Protein AF-A0A3P7NCK7-F1 (afdb_monomer_lite)

Sequence (76 aa):
MPIDHFYLDMNGIIHTSSHCEDMAFKAFDEAKVFANIEDYITYLVALMKPRKTLYLAVDGVAPRAKMTQQRARRFQ

Structure (mmCIF, N/CA/C/O backbone):
data_AF-A0A3P7NCK7-F1
#
_entry.id   AF-A0A3P7NCK7-F1
#
loop_
_atom_site.group_PDB
_atom_site.id
_atom_site.type_symbol
_atom_site.label_atom_id
_atom_site.label_alt_id
_atom_site.label_comp_id
_atom_site.label_asym_id
_atom_site.label_entity_id
_atom_site.label_seq_id
_atom_site.pdbx_PDB_ins_code
_atom_site.Cartn_x
_atom_site.Cartn_y
_atom_site.Cartn_z
_atom_site.occupancy
_atom_site.B_iso_or_equiv
_atom_site.auth_seq_id
_atom_site.auth_comp_id
_atom_site.auth_asym_id
_atom_site.auth_atom_id
_atom_site.pdbx_PDB_model_num
ATOM 1 N N . MET A 1 1 ? -8.582 12.881 16.072 1.00 79.06 1 MET A N 1
ATOM 2 C CA . MET A 1 1 ? -9.812 12.174 15.651 1.00 79.06 1 MET A CA 1
ATOM 3 C C . MET A 1 1 ? -9.435 10.731 15.352 1.00 79.06 1 MET A C 1
ATOM 5 O O . MET A 1 1 ? -8.404 10.550 14.718 1.00 79.06 1 MET A O 1
ATOM 9 N N . PRO A 1 2 ? -10.169 9.721 15.843 1.00 88.69 2 PRO A N 1
ATOM 10 C CA . PRO A 1 2 ? -9.856 8.328 15.532 1.00 88.69 2 PRO A CA 1
ATOM 11 C C . PRO A 1 2 ? -10.084 8.028 14.043 1.00 88.69 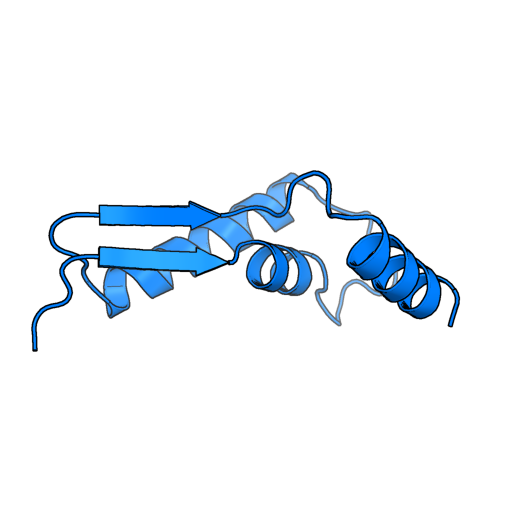2 PRO A C 1
ATOM 13 O O . PRO A 1 2 ? -11.018 8.559 13.443 1.00 88.69 2 PRO A O 1
ATOM 16 N N . ILE A 1 3 ? -9.234 7.178 13.462 1.00 96.62 3 ILE A N 1
ATOM 17 C CA . ILE A 1 3 ? -9.304 6.770 12.054 1.00 96.62 3 ILE A CA 1
ATOM 18 C C . ILE A 1 3 ? -10.046 5.438 11.962 1.00 96.62 3 ILE A C 1
ATOM 20 O O . ILE A 1 3 ? -9.697 4.474 12.637 1.00 96.62 3 ILE A O 1
ATOM 24 N N . ASP A 1 4 ? -11.082 5.372 11.128 1.00 97.31 4 ASP A N 1
ATOM 25 C CA . ASP A 1 4 ? -11.849 4.138 10.915 1.00 97.31 4 ASP A CA 1
ATOM 26 C C . ASP A 1 4 ? -11.327 3.320 9.739 1.00 97.31 4 ASP A C 1
ATOM 28 O O . ASP A 1 4 ? -11.186 2.103 9.851 1.00 97.31 4 ASP A O 1
ATOM 32 N N . HIS A 1 5 ? -11.024 3.991 8.631 1.00 97.81 5 HIS A N 1
ATOM 33 C CA . HIS A 1 5 ? -10.642 3.358 7.379 1.00 97.81 5 HIS A CA 1
ATOM 34 C C . HIS A 1 5 ? -9.320 3.941 6.894 1.00 97.81 5 HIS A C 1
ATOM 36 O O . HIS A 1 5 ? -9.178 5.160 6.795 1.00 97.81 5 HIS A O 1
ATOM 42 N N . PHE A 1 6 ? -8.366 3.068 6.597 1.00 97.94 6 PHE A N 1
ATOM 43 C CA . PHE A 1 6 ? -7.043 3.431 6.122 1.00 97.94 6 PHE A CA 1
ATOM 44 C C . PHE A 1 6 ? -6.762 2.716 4.801 1.00 97.94 6 PHE A C 1
ATOM 46 O O . PHE A 1 6 ? -6.786 1.488 4.742 1.00 97.94 6 PHE A O 1
ATOM 53 N N . TYR A 1 7 ? -6.546 3.497 3.743 1.00 97.88 7 TYR A N 1
ATOM 54 C CA . TYR A 1 7 ? -6.349 3.019 2.376 1.00 97.88 7 TYR A CA 1
ATOM 55 C C . TYR A 1 7 ? -4.924 3.348 1.939 1.00 97.88 7 TYR A C 1
ATOM 57 O O . TYR A 1 7 ? -4.507 4.502 2.042 1.00 97.88 7 TYR A O 1
ATOM 65 N N . LEU A 1 8 ? -4.194 2.350 1.452 1.00 97.38 8 LEU A N 1
ATOM 66 C CA . LEU A 1 8 ? -2.811 2.487 1.008 1.00 97.38 8 LEU A CA 1
ATOM 67 C C . LEU A 1 8 ? -2.689 2.144 -0.478 1.00 97.38 8 LEU A C 1
ATOM 69 O O . LEU A 1 8 ? -3.108 1.068 -0.902 1.00 97.38 8 LEU A O 1
ATOM 73 N N . ASP A 1 9 ? -2.091 3.054 -1.251 1.00 96.56 9 ASP A N 1
ATOM 74 C CA . ASP A 1 9 ? -1.600 2.771 -2.604 1.00 96.56 9 ASP A CA 1
ATOM 75 C C . ASP A 1 9 ? -0.233 2.093 -2.492 1.00 96.56 9 ASP A C 1
ATOM 77 O O . ASP A 1 9 ? 0.777 2.704 -2.130 1.00 96.56 9 ASP A O 1
ATOM 81 N N . MET A 1 10 ? -0.214 0.800 -2.788 1.00 97.31 10 MET A N 1
ATOM 82 C CA . MET A 1 10 ? 0.960 -0.042 -2.638 1.00 97.31 10 MET A CA 1
ATOM 83 C C . MET A 1 10 ? 2.026 0.237 -3.691 1.00 97.31 10 MET A C 1
ATOM 85 O O . MET A 1 10 ? 3.186 -0.079 -3.446 1.00 97.31 10 MET A O 1
ATOM 89 N N . ASN A 1 11 ? 1.696 0.836 -4.838 1.00 93.44 11 ASN A N 1
ATOM 90 C CA . ASN A 1 11 ? 2.674 0.998 -5.917 1.00 93.44 11 ASN A CA 1
ATOM 91 C C . ASN A 1 11 ? 3.820 1.930 -5.505 1.00 93.44 11 ASN A C 1
ATOM 93 O O . ASN A 1 11 ? 4.974 1.670 -5.843 1.00 93.44 11 ASN A O 1
ATOM 97 N N . GLY A 1 12 ? 3.521 2.981 -4.733 1.00 90.25 12 GLY A N 1
ATOM 98 C CA . GLY A 1 12 ? 4.540 3.877 -4.179 1.00 90.25 12 GLY A CA 1
ATOM 99 C C . GLY A 1 12 ? 5.410 3.202 -3.114 1.00 90.25 12 GLY A C 1
ATOM 100 O O . GLY A 1 12 ? 6.628 3.391 -3.097 1.00 90.25 12 GLY A O 1
ATOM 101 N N . ILE A 1 13 ? 4.796 2.371 -2.265 1.00 93.81 13 ILE A N 1
ATOM 102 C CA . ILE A 1 13 ? 5.499 1.602 -1.230 1.00 93.81 13 ILE A CA 1
ATOM 103 C C . ILE A 1 13 ? 6.443 0.592 -1.886 1.00 93.81 13 ILE A C 1
ATOM 105 O O . ILE A 1 13 ? 7.635 0.604 -1.605 1.00 93.81 13 ILE A O 1
ATOM 109 N N . ILE A 1 14 ? 5.938 -0.212 -2.824 1.00 93.31 14 ILE A N 1
ATOM 110 C CA . ILE A 1 14 ? 6.721 -1.216 -3.555 1.00 93.31 14 ILE A CA 1
ATOM 111 C C . ILE A 1 14 ? 7.889 -0.554 -4.290 1.00 93.31 14 ILE A C 1
ATOM 113 O O . ILE A 1 14 ? 9.015 -1.029 -4.180 1.00 93.31 14 ILE A O 1
ATOM 117 N N . HIS A 1 15 ? 7.643 0.561 -4.988 1.00 88.94 15 HIS A N 1
ATOM 118 C CA . HIS A 1 15 ? 8.698 1.288 -5.695 1.00 88.94 15 HIS A CA 1
ATOM 119 C C . HIS A 1 15 ? 9.811 1.750 -4.748 1.00 88.94 15 HIS A C 1
ATOM 121 O O . HIS A 1 15 ? 10.986 1.635 -5.077 1.00 88.94 15 HIS A O 1
ATOM 127 N N . THR A 1 16 ? 9.462 2.268 -3.571 1.00 88.06 16 THR A N 1
ATOM 128 C CA . THR A 1 16 ? 10.453 2.735 -2.590 1.00 88.06 16 THR A CA 1
ATOM 129 C C . THR A 1 16 ? 11.209 1.559 -1.973 1.00 88.06 16 THR A C 1
ATOM 131 O O . THR A 1 16 ? 12.433 1.585 -1.892 1.00 88.06 16 THR A O 1
ATOM 134 N N . SER A 1 17 ? 10.503 0.485 -1.614 1.00 87.56 17 SER A N 1
ATOM 135 C CA . SER A 1 17 ? 11.098 -0.710 -1.010 1.00 87.56 17 SER A CA 1
ATOM 136 C C . SER A 1 17 ? 11.997 -1.499 -1.967 1.00 87.56 17 SER A C 1
ATOM 138 O O . SER A 1 17 ? 12.870 -2.232 -1.500 1.00 87.56 17 SER A O 1
ATOM 140 N N . SER A 1 18 ? 11.807 -1.357 -3.286 1.00 82.94 18 SER A N 1
ATOM 141 C CA . SER A 1 18 ? 12.637 -2.000 -4.312 1.00 82.94 18 SER A CA 1
ATOM 142 C C . SER A 1 18 ? 13.868 -1.185 -4.728 1.00 82.94 18 SER A C 1
ATOM 144 O O . SER A 1 18 ? 14.787 -1.751 -5.316 1.00 82.94 18 SER A O 1
ATOM 146 N N . HIS A 1 19 ? 13.905 0.124 -4.451 1.00 72.25 19 HIS A N 1
ATOM 147 C CA . HIS A 1 19 ? 15.011 1.016 -4.815 1.00 72.25 19 HIS A CA 1
ATOM 148 C C . HIS A 1 19 ? 15.802 1.425 -3.564 1.00 72.25 19 HIS A C 1
ATOM 150 O O . HIS A 1 19 ? 15.607 2.503 -3.011 1.00 72.25 19 HIS A O 1
ATOM 156 N N . CYS A 1 20 ? 16.728 0.574 -3.116 1.00 58.97 20 CYS A N 1
ATOM 157 C CA . CYS A 1 20 ? 17.780 1.007 -2.192 1.00 58.97 20 CYS A CA 1
ATOM 158 C C . CYS A 1 20 ? 18.900 1.682 -3.000 1.00 58.97 20 CYS A C 1
ATOM 160 O O . CYS A 1 20 ? 19.513 1.024 -3.839 1.00 58.97 20 CYS A O 1
ATOM 162 N N . GLU A 1 21 ? 19.203 2.954 -2.722 1.00 54.69 21 GLU A N 1
ATOM 163 C CA . GLU A 1 21 ? 20.286 3.719 -3.376 1.00 54.69 21 GLU A CA 1
ATOM 164 C C . GLU A 1 21 ? 21.665 3.025 -3.284 1.00 54.69 21 GLU A C 1
ATOM 166 O O . GLU A 1 21 ? 22.487 3.160 -4.187 1.00 54.69 21 GLU A O 1
ATOM 171 N N . ASP A 1 22 ? 21.884 2.173 -2.275 1.00 52.00 22 ASP A N 1
ATOM 172 C CA . ASP A 1 22 ? 23.109 1.371 -2.100 1.00 52.00 22 ASP A CA 1
ATOM 173 C C . ASP A 1 22 ? 23.167 0.075 -2.939 1.00 52.00 22 ASP A C 1
ATOM 175 O O . ASP A 1 22 ? 24.147 -0.676 -2.882 1.00 52.00 22 ASP A O 1
ATOM 179 N N . MET A 1 23 ? 22.124 -0.241 -3.712 1.00 51.88 23 MET A N 1
ATOM 180 C CA . MET A 1 23 ? 22.012 -1.491 -4.480 1.00 51.88 23 MET A CA 1
ATOM 181 C C . MET A 1 23 ? 22.397 -1.326 -5.952 1.00 51.88 23 MET A C 1
ATOM 183 O O . MET A 1 23 ? 21.947 -2.106 -6.786 1.00 51.88 23 MET A O 1
ATOM 187 N N . ALA A 1 24 ? 23.257 -0.359 -6.288 1.00 49.19 24 ALA A N 1
ATOM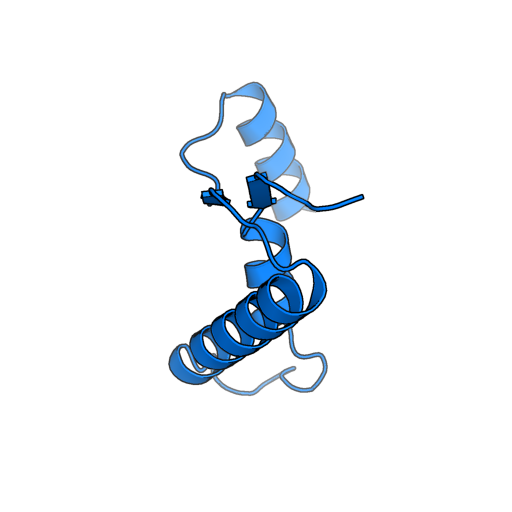 188 C CA . ALA A 1 24 ? 23.642 -0.077 -7.674 1.00 49.19 24 ALA A CA 1
ATOM 189 C C . ALA A 1 24 ? 24.125 -1.313 -8.471 1.00 49.19 24 ALA A C 1
ATOM 191 O O . ALA A 1 24 ? 24.054 -1.295 -9.693 1.00 49.19 24 ALA A O 1
ATOM 192 N N . PHE A 1 25 ? 24.562 -2.401 -7.816 1.00 52.81 25 PHE A N 1
ATOM 193 C CA . PHE A 1 25 ? 24.988 -3.637 -8.491 1.00 52.81 25 PHE A CA 1
ATOM 194 C C . PHE A 1 25 ? 24.708 -4.945 -7.723 1.00 52.81 25 PHE A C 1
ATOM 196 O O . PHE A 1 25 ? 25.257 -5.990 -8.076 1.00 52.81 25 PHE A O 1
ATOM 203 N N . LYS A 1 26 ? 23.888 -4.936 -6.663 1.00 54.16 26 LYS A N 1
ATOM 204 C CA . LYS A 1 26 ? 23.589 -6.164 -5.900 1.00 54.16 26 LYS A CA 1
ATOM 205 C C . LYS A 1 26 ? 22.309 -6.807 -6.426 1.00 54.16 26 LYS A C 1
ATOM 207 O O . LYS A 1 26 ? 21.322 -6.117 -6.649 1.00 54.16 26 LYS A O 1
ATOM 212 N N . ALA A 1 27 ? 22.368 -8.121 -6.649 1.00 62.34 27 ALA A N 1
ATOM 213 C CA . ALA A 1 27 ? 21.254 -8.938 -7.117 1.00 62.34 27 ALA A CA 1
ATOM 214 C C . ALA A 1 27 ? 19.958 -8.570 -6.381 1.00 62.34 27 ALA A C 1
ATOM 216 O O . ALA A 1 27 ? 19.954 -8.447 -5.156 1.00 62.34 27 ALA A O 1
ATOM 217 N N . PHE A 1 28 ? 18.884 -8.371 -7.145 1.00 72.75 28 PHE A N 1
ATOM 218 C CA . PHE A 1 28 ? 17.550 -8.158 -6.601 1.00 72.75 28 PHE A CA 1
ATOM 219 C C . PHE A 1 28 ? 17.211 -9.310 -5.647 1.00 72.75 28 PHE A C 1
ATOM 221 O O . PHE A 1 28 ? 17.142 -10.464 -6.066 1.00 72.75 28 PHE A O 1
ATOM 228 N N . ASP A 1 29 ? 17.044 -8.986 -4.367 1.00 85.75 29 ASP A N 1
ATOM 229 C CA . ASP A 1 29 ? 16.638 -9.931 -3.332 1.00 85.75 29 ASP A CA 1
ATOM 230 C C . ASP A 1 29 ? 15.166 -9.687 -3.012 1.00 85.75 29 ASP A C 1
ATOM 232 O O . ASP A 1 29 ? 14.804 -8.760 -2.283 1.00 85.75 29 ASP A O 1
ATOM 236 N N . GLU A 1 30 ? 14.319 -10.522 -3.603 1.00 88.12 30 GLU A N 1
ATOM 237 C CA . GLU A 1 30 ? 12.872 -10.455 -3.452 1.00 88.12 30 GLU A CA 1
ATOM 238 C C . GLU A 1 30 ? 12.447 -10.569 -1.981 1.00 88.12 30 GLU A C 1
ATOM 240 O O . GLU A 1 30 ? 11.607 -9.793 -1.523 1.00 88.12 30 GLU A O 1
ATOM 245 N N . ALA A 1 31 ? 13.076 -11.461 -1.208 1.00 90.62 31 ALA A N 1
ATOM 246 C CA . ALA A 1 31 ? 12.737 -11.667 0.198 1.00 90.62 31 ALA A CA 1
ATOM 247 C C . ALA A 1 31 ? 13.023 -10.411 1.032 1.00 90.62 31 ALA A C 1
ATOM 249 O O . ALA A 1 31 ? 12.205 -10.016 1.866 1.00 90.62 31 ALA A O 1
ATOM 250 N N . LYS A 1 32 ? 14.146 -9.734 0.760 1.00 89.00 32 LYS A N 1
ATOM 251 C CA . LYS A 1 32 ? 14.475 -8.458 1.408 1.00 89.00 32 LYS A CA 1
ATOM 252 C C . LYS A 1 32 ? 13.481 -7.351 1.047 1.00 89.00 32 LYS A C 1
ATOM 254 O O . LYS A 1 32 ? 13.100 -6.569 1.915 1.00 89.00 32 LYS A O 1
ATOM 259 N N . VAL A 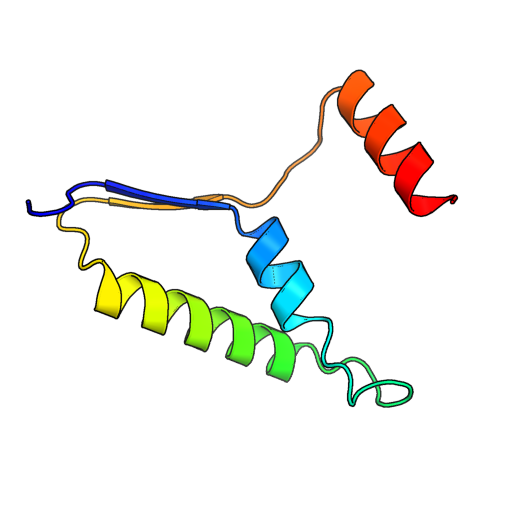1 33 ? 13.046 -7.276 -0.212 1.00 90.75 33 VAL A N 1
ATOM 260 C CA . VAL A 1 33 ? 12.047 -6.281 -0.640 1.00 90.75 33 VAL A CA 1
ATOM 261 C C . VAL A 1 33 ? 10.705 -6.523 0.053 1.00 90.75 33 VAL A C 1
ATOM 263 O O . VAL A 1 33 ? 10.101 -5.567 0.538 1.00 90.7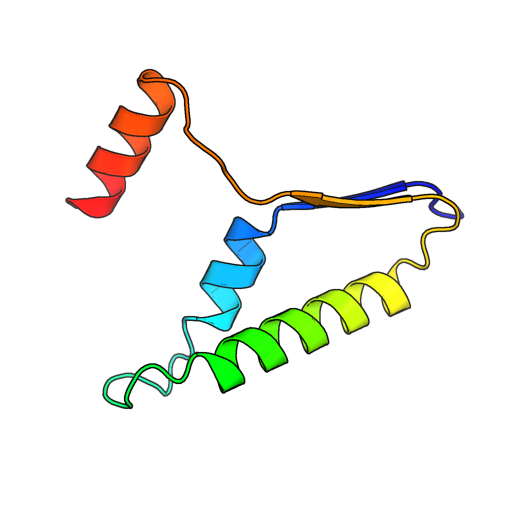5 33 VAL A O 1
ATOM 266 N N . PHE A 1 34 ? 10.257 -7.778 0.165 1.00 93.81 34 PHE A N 1
ATOM 267 C CA . PHE A 1 34 ? 9.032 -8.109 0.897 1.00 93.81 34 PHE A CA 1
ATOM 268 C C . PHE A 1 34 ? 9.119 -7.752 2.384 1.00 93.81 34 PHE A C 1
ATOM 270 O O . PHE A 1 34 ? 8.175 -7.155 2.899 1.00 93.81 34 PHE A O 1
ATOM 277 N N . ALA A 1 35 ? 10.253 -8.020 3.039 1.00 94.12 35 ALA A N 1
ATOM 278 C CA . ALA A 1 35 ? 10.472 -7.613 4.429 1.00 94.12 35 ALA A CA 1
ATOM 279 C C . ALA A 1 35 ? 10.377 -6.085 4.596 1.00 94.12 35 ALA A C 1
ATOM 281 O O . ALA A 1 35 ? 9.649 -5.594 5.454 1.00 94.12 35 ALA A O 1
ATOM 282 N N . ASN A 1 36 ? 11.010 -5.315 3.704 1.00 92.94 36 ASN A N 1
ATOM 283 C CA . ASN A 1 36 ? 10.918 -3.851 3.727 1.00 92.94 36 ASN A CA 1
ATOM 284 C C . ASN A 1 36 ? 9.473 -3.345 3.539 1.00 92.94 36 ASN A C 1
ATOM 286 O O . ASN A 1 36 ? 9.080 -2.338 4.130 1.00 92.94 36 ASN A O 1
ATOM 290 N N . ILE A 1 37 ? 8.682 -4.000 2.679 1.00 95.56 37 ILE A N 1
ATOM 291 C CA . ILE A 1 37 ? 7.264 -3.662 2.481 1.00 95.56 37 ILE A CA 1
ATOM 292 C C . ILE A 1 37 ? 6.473 -3.931 3.767 1.00 95.56 37 ILE A C 1
ATOM 294 O O . ILE A 1 37 ? 5.696 -3.072 4.188 1.00 95.56 37 ILE A O 1
ATOM 298 N N . GLU A 1 38 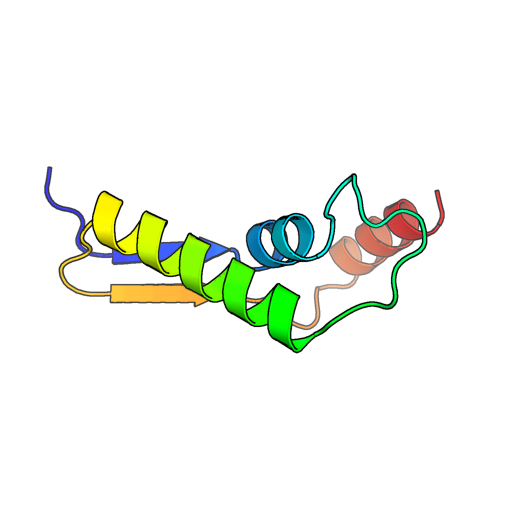? 6.673 -5.092 4.392 1.00 96.56 38 GLU A N 1
ATOM 299 C CA . GLU A 1 38 ? 6.018 -5.467 5.650 1.00 96.56 38 GLU A CA 1
ATOM 300 C C . GLU A 1 38 ? 6.337 -4.473 6.773 1.00 96.56 38 GLU A C 1
ATOM 302 O O . GLU A 1 38 ? 5.415 -3.963 7.418 1.00 96.56 38 GLU A O 1
ATOM 307 N N . ASP A 1 39 ? 7.615 -4.138 6.958 1.00 95.75 39 ASP A N 1
ATOM 308 C CA . ASP A 1 39 ? 8.069 -3.185 7.972 1.00 95.75 39 ASP A CA 1
ATOM 309 C C . ASP A 1 39 ? 7.406 -1.817 7.784 1.00 95.75 39 ASP A C 1
ATOM 311 O O . ASP A 1 39 ? 6.917 -1.204 8.740 1.00 95.75 39 ASP A O 1
ATOM 315 N N . TYR A 1 40 ? 7.322 -1.345 6.536 1.00 96.31 40 TYR A N 1
ATOM 316 C CA . TYR A 1 40 ? 6.735 -0.045 6.237 1.00 96.31 40 TYR A CA 1
ATOM 317 C C . TYR A 1 40 ? 5.218 -0.019 6.456 1.00 96.31 40 TYR A C 1
ATOM 319 O O . TYR A 1 40 ? 4.697 0.921 7.061 1.00 96.31 40 TYR A O 1
ATOM 327 N N . ILE A 1 41 ? 4.493 -1.059 6.026 1.00 97.44 41 ILE A N 1
ATOM 328 C CA . ILE A 1 41 ? 3.053 -1.178 6.301 1.00 97.44 41 ILE A CA 1
ATOM 329 C C . ILE A 1 41 ? 2.818 -1.233 7.812 1.00 97.44 41 ILE A C 1
ATOM 331 O O . ILE A 1 41 ? 1.950 -0.523 8.321 1.00 97.44 41 ILE A O 1
ATOM 335 N N . THR A 1 42 ? 3.598 -2.036 8.535 1.00 97.69 42 THR A N 1
ATOM 336 C CA . THR A 1 42 ? 3.469 -2.200 9.988 1.00 97.69 42 THR A CA 1
ATOM 337 C C . THR A 1 42 ? 3.687 -0.877 10.709 1.00 97.69 42 THR A C 1
ATOM 339 O O . THR A 1 42 ? 2.870 -0.492 11.550 1.00 97.69 42 THR A O 1
ATOM 342 N N . TYR A 1 43 ? 4.725 -0.131 10.326 1.00 97.44 43 TYR A N 1
ATOM 343 C CA . TYR A 1 43 ? 4.973 1.219 10.823 1.00 97.44 43 TYR A CA 1
ATOM 344 C C . TYR A 1 43 ? 3.769 2.148 10.595 1.00 97.44 43 TYR A C 1
ATOM 346 O O . TYR A 1 43 ? 3.289 2.789 11.535 1.00 97.44 43 TYR A O 1
ATOM 354 N N . LEU A 1 44 ? 3.224 2.187 9.373 1.00 96.94 44 LEU A N 1
ATOM 355 C CA . LEU A 1 44 ? 2.078 3.037 9.036 1.00 96.94 44 LEU A CA 1
ATOM 356 C C . LEU A 1 44 ? 0.806 2.644 9.799 1.00 96.94 44 LEU A C 1
ATOM 358 O O . LEU A 1 44 ? 0.080 3.512 10.285 1.00 96.94 44 LEU A O 1
ATOM 362 N N . VAL A 1 45 ? 0.524 1.349 9.933 1.00 97.06 45 VAL A N 1
ATOM 363 C CA . VAL A 1 45 ? -0.653 0.850 10.660 1.00 97.06 45 VAL A CA 1
ATOM 364 C C . VAL A 1 45 ? -0.529 1.136 12.155 1.00 97.06 45 VAL A C 1
ATOM 366 O O . VAL A 1 45 ? -1.504 1.574 12.769 1.00 97.06 45 VAL A O 1
ATOM 369 N N . ALA A 1 46 ? 0.661 0.967 12.738 1.00 97.56 46 ALA A N 1
ATOM 370 C CA . ALA A 1 46 ? 0.925 1.296 14.137 1.00 97.56 46 ALA A CA 1
ATOM 371 C C . ALA A 1 46 ? 0.793 2.802 14.417 1.00 97.56 46 ALA A C 1
ATOM 373 O O . ALA A 1 46 ? 0.323 3.193 15.490 1.00 97.56 46 ALA A O 1
ATOM 374 N N . LEU A 1 47 ? 1.171 3.642 13.449 1.00 96.81 47 LEU A N 1
ATOM 375 C CA . LEU A 1 47 ? 1.030 5.092 13.523 1.00 96.81 47 LEU A CA 1
ATOM 376 C C . LEU A 1 47 ? -0.441 5.528 13.432 1.00 96.81 47 LEU A C 1
ATOM 378 O O . LEU A 1 47 ? -0.904 6.320 14.252 1.00 96.81 47 LEU A O 1
ATOM 382 N N . MET A 1 48 ? -1.180 4.997 12.455 1.00 97.00 48 MET A N 1
ATOM 383 C CA . MET A 1 48 ? -2.532 5.461 12.120 1.00 97.00 48 MET A CA 1
ATOM 384 C C . MET A 1 48 ? -3.639 4.796 12.945 1.00 97.00 48 MET A C 1
ATOM 386 O O . MET A 1 48 ? -4.683 5.409 13.169 1.00 97.00 48 MET A O 1
ATOM 390 N N . LYS A 1 49 ? -3.415 3.559 13.408 1.00 97.19 49 LYS A N 1
ATOM 391 C CA . LYS A 1 49 ? -4.322 2.770 14.261 1.00 97.19 49 LYS A CA 1
ATOM 392 C C . LYS A 1 49 ? -5.771 2.731 13.736 1.00 97.19 49 LYS A C 1
ATOM 394 O O . LYS A 1 49 ? -6.686 3.158 14.450 1.00 97.19 49 LYS A O 1
ATOM 399 N N . PRO A 1 50 ? -6.008 2.252 12.494 1.00 97.69 50 PRO A N 1
ATOM 400 C CA . PRO A 1 50 ? -7.357 2.165 11.944 1.00 97.69 50 PRO A CA 1
ATOM 401 C C . PRO A 1 50 ? -8.230 1.209 12.763 1.00 97.69 50 PRO A C 1
ATOM 403 O O . PRO A 1 50 ? -7.801 0.116 13.123 1.00 97.69 50 PRO A O 1
ATOM 406 N N . ARG A 1 51 ? -9.473 1.607 13.043 1.00 97.62 51 ARG A N 1
ATOM 407 C CA . ARG A 1 51 ? -10.390 0.828 13.895 1.00 97.62 51 ARG A CA 1
ATOM 408 C C . ARG A 1 51 ? -11.228 -0.208 13.150 1.00 97.62 51 ARG A C 1
ATOM 410 O O . ARG A 1 51 ? -11.734 -1.124 13.789 1.00 97.62 51 ARG A O 1
ATOM 417 N N . LYS A 1 52 ? -11.449 -0.030 11.843 1.00 97.50 52 LYS A N 1
ATOM 418 C CA . LYS A 1 52 ? -12.383 -0.864 11.066 1.00 97.50 52 LYS A CA 1
ATOM 419 C C . LYS A 1 52 ? -11.733 -1.507 9.854 1.00 97.50 52 LYS A C 1
ATOM 421 O O . LYS A 1 52 ? -11.814 -2.718 9.700 1.00 97.50 52 LYS A O 1
ATOM 426 N N . THR A 1 53 ? -11.123 -0.713 8.976 1.00 97.88 53 THR A N 1
ATOM 427 C CA . THR A 1 53 ? -10.637 -1.215 7.684 1.00 97.88 53 THR A CA 1
ATOM 428 C C . THR A 1 53 ? -9.216 -0.763 7.419 1.00 97.88 53 THR A C 1
ATOM 430 O O . THR A 1 53 ? -8.920 0.429 7.466 1.00 97.88 53 THR A O 1
ATOM 433 N N . LEU A 1 54 ? -8.376 -1.726 7.061 1.00 98.00 54 LEU A N 1
ATOM 434 C CA . LEU A 1 54 ? -7.133 -1.510 6.340 1.00 98.00 54 LEU A CA 1
ATOM 435 C C . LEU A 1 54 ? -7.331 -2.044 4.918 1.00 98.00 54 LEU A C 1
ATOM 437 O O . LEU A 1 54 ? -7.681 -3.210 4.751 1.00 98.00 54 LEU A O 1
ATOM 441 N N . TYR A 1 55 ? -7.143 -1.199 3.909 1.00 98.19 55 TYR A N 1
ATOM 442 C CA . TYR A 1 55 ? -7.254 -1.573 2.501 1.00 98.19 55 TYR A CA 1
ATOM 443 C C . TYR A 1 55 ? -5.931 -1.302 1.789 1.00 98.19 55 TYR A C 1
ATOM 445 O O . TYR A 1 55 ? -5.474 -0.161 1.741 1.00 98.19 55 TYR A O 1
ATOM 453 N N . LEU A 1 56 ? -5.328 -2.346 1.229 1.00 97.94 56 LEU A N 1
ATOM 454 C CA . LEU A 1 56 ? -4.063 -2.274 0.501 1.00 97.94 56 LEU A CA 1
ATOM 455 C C . LEU A 1 56 ? -4.353 -2.459 -0.993 1.00 97.94 56 LEU A C 1
ATOM 457 O O . LEU A 1 56 ? -4.839 -3.512 -1.400 1.00 97.94 56 LEU A O 1
ATOM 461 N N . ALA A 1 57 ? -4.095 -1.434 -1.804 1.00 97.69 57 ALA A N 1
ATOM 462 C CA . ALA A 1 57 ? -4.422 -1.412 -3.226 1.00 97.69 57 ALA A CA 1
ATOM 463 C C . ALA A 1 57 ? -3.157 -1.509 -4.085 1.00 97.69 57 ALA A C 1
ATOM 465 O O . ALA A 1 57 ? -2.298 -0.637 -4.009 1.00 97.69 57 ALA A O 1
ATOM 466 N N . VAL A 1 58 ? -3.063 -2.532 -4.934 1.00 96.56 58 VAL A N 1
ATOM 467 C CA . VAL A 1 58 ? -2.013 -2.658 -5.961 1.00 96.56 58 VAL A CA 1
ATOM 468 C C . VAL A 1 58 ? -2.619 -2.312 -7.324 1.00 96.56 58 VAL A C 1
ATOM 470 O O . VAL A 1 58 ? -3.763 -2.690 -7.591 1.00 96.56 58 VAL A O 1
ATOM 473 N N . ASP A 1 59 ? -1.884 -1.597 -8.187 1.00 95.06 59 ASP A N 1
ATOM 474 C CA . ASP A 1 59 ? -2.395 -1.256 -9.523 1.00 95.06 59 ASP A CA 1
ATOM 475 C C . ASP A 1 59 ? -2.576 -2.532 -10.361 1.00 95.06 59 ASP A C 1
ATOM 477 O O . ASP A 1 59 ? -1.628 -3.268 -10.634 1.00 95.06 59 ASP A O 1
ATOM 481 N N . GLY A 1 60 ? -3.809 -2.765 -10.810 1.00 94.50 60 GLY A N 1
ATOM 482 C CA . GLY A 1 60 ? -4.122 -3.763 -11.828 1.00 94.50 60 GLY A CA 1
ATOM 483 C C . GLY A 1 60 ? -3.943 -3.224 -13.251 1.00 94.50 60 GLY A C 1
ATOM 484 O O . GLY A 1 60 ? -3.269 -2.221 -13.501 1.00 94.50 60 GLY A O 1
ATOM 485 N N . VAL A 1 61 ? -4.600 -3.875 -14.214 1.00 95.62 61 VAL A N 1
ATOM 486 C CA . VAL A 1 61 ? -4.610 -3.405 -15.607 1.00 95.62 61 VAL A CA 1
ATOM 487 C C . VAL A 1 61 ? -5.286 -2.035 -15.690 1.00 95.62 61 VAL A C 1
ATOM 489 O O . VAL A 1 61 ? -6.441 -1.862 -15.303 1.00 95.62 61 VAL A O 1
ATOM 492 N N . ALA A 1 62 ? -4.553 -1.054 -16.214 1.00 96.12 62 ALA A N 1
ATOM 493 C CA . ALA A 1 62 ? -5.013 0.322 -16.315 1.00 96.12 62 ALA A CA 1
ATOM 494 C C . ALA A 1 62 ? -5.764 0.599 -17.637 1.00 96.12 62 ALA A C 1
ATOM 496 O O . ALA A 1 62 ? -5.497 -0.049 -18.650 1.00 96.12 62 ALA A O 1
ATOM 497 N N . PRO A 1 63 ? -6.644 1.618 -17.687 1.00 97.88 63 PRO A N 1
ATOM 498 C CA . PRO A 1 63 ? -7.244 2.082 -18.937 1.00 97.88 63 PRO A CA 1
ATOM 499 C C . PRO A 1 63 ? -6.196 2.576 -19.944 1.00 97.88 63 PRO A C 1
ATOM 501 O O . PRO A 1 63 ? -5.146 3.101 -19.561 1.00 97.88 63 PRO A O 1
ATOM 504 N N . ARG A 1 64 ? -6.519 2.508 -21.244 1.00 97.38 64 ARG A N 1
ATOM 505 C CA . ARG A 1 64 ? -5.598 2.843 -22.350 1.00 97.38 64 ARG A CA 1
ATOM 506 C C . ARG A 1 64 ? -4.898 4.197 -22.186 1.00 97.38 64 ARG A C 1
ATOM 508 O O . ARG A 1 64 ? -3.707 4.294 -22.454 1.00 97.38 64 ARG A O 1
ATOM 515 N N . ALA A 1 65 ? -5.608 5.229 -21.728 1.00 97.19 65 ALA A N 1
ATOM 516 C CA . ALA A 1 65 ? -5.020 6.552 -21.509 1.00 97.19 65 ALA A CA 1
ATOM 517 C C . ALA A 1 65 ? -3.864 6.514 -20.486 1.00 97.19 65 ALA A C 1
ATOM 519 O O . ALA A 1 65 ? -2.772 7.012 -20.768 1.00 97.19 65 ALA A O 1
ATOM 520 N N . LYS A 1 66 ? -4.069 5.847 -19.339 1.00 96.06 66 LYS A N 1
ATOM 521 C CA . LYS A 1 66 ? -3.042 5.662 -18.299 1.00 96.06 66 LYS A CA 1
ATOM 522 C C . LYS A 1 66 ? -1.922 4.742 -18.790 1.00 96.06 66 LYS A C 1
ATOM 524 O O . LYS A 1 66 ? -0.757 5.033 -18.534 1.00 96.06 66 LYS A O 1
ATOM 529 N N . MET A 1 67 ? -2.236 3.699 -19.565 1.00 96.94 67 MET A N 1
ATOM 530 C CA . MET A 1 67 ? -1.214 2.841 -20.184 1.00 96.94 67 MET A CA 1
ATOM 531 C C . MET A 1 67 ? -0.271 3.633 -21.099 1.00 96.94 67 MET A C 1
ATOM 533 O O . MET A 1 67 ? 0.942 3.464 -21.006 1.00 96.94 67 MET A O 1
ATOM 537 N N . THR A 1 68 ? -0.796 4.525 -21.948 1.00 96.62 68 THR A N 1
ATOM 538 C CA . THR A 1 68 ? 0.028 5.380 -22.821 1.00 96.62 68 THR A CA 1
ATOM 539 C C . THR A 1 68 ? 0.944 6.291 -22.006 1.00 96.62 68 THR A C 1
ATOM 541 O O . THR A 1 68 ? 2.128 6.399 -22.317 1.00 96.62 68 THR A O 1
ATOM 544 N N . GLN A 1 69 ? 0.429 6.896 -20.931 1.00 95.38 69 GLN A N 1
ATOM 545 C CA . GLN A 1 69 ? 1.228 7.745 -20.045 1.00 95.38 69 GLN A CA 1
ATOM 546 C C . GLN A 1 69 ? 2.330 6.953 -19.325 1.00 95.38 69 GLN A C 1
ATOM 548 O O 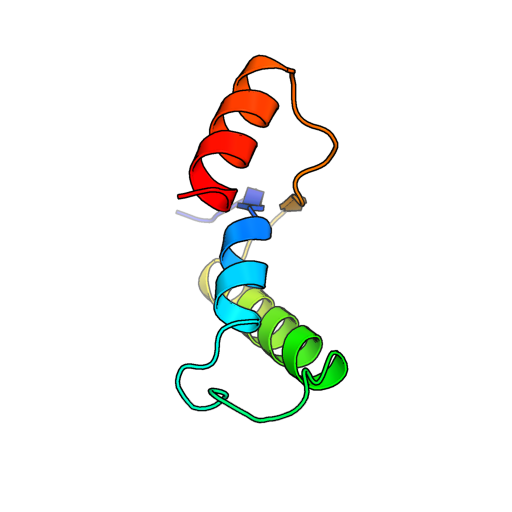. GLN A 1 69 ? 3.477 7.393 -19.282 1.00 95.38 69 GLN A O 1
ATOM 553 N N . GLN A 1 70 ? 2.007 5.777 -18.781 1.00 94.50 70 GLN A N 1
ATOM 554 C CA . GLN A 1 70 ? 2.993 4.913 -18.132 1.00 94.50 70 GLN A CA 1
ATOM 555 C C . GLN A 1 70 ? 4.051 4.413 -19.119 1.00 94.50 70 GLN A C 1
ATOM 557 O O . GLN A 1 70 ? 5.223 4.328 -18.766 1.00 94.50 70 GLN A O 1
ATOM 562 N N . ARG A 1 71 ? 3.649 4.093 -20.356 1.00 94.75 71 ARG A N 1
ATOM 563 C CA . ARG A 1 71 ? 4.579 3.728 -21.424 1.00 94.75 71 ARG A CA 1
ATOM 564 C C . ARG A 1 71 ? 5.528 4.886 -21.710 1.00 94.75 71 ARG A C 1
ATOM 566 O O . ARG A 1 71 ? 6.727 4.675 -21.651 1.00 94.75 71 ARG A O 1
ATOM 573 N N . ALA A 1 72 ? 5.019 6.096 -21.940 1.00 95.94 72 ALA A N 1
ATOM 574 C CA . ALA A 1 72 ? 5.862 7.262 -22.203 1.00 95.94 72 ALA A CA 1
ATOM 575 C C . ALA A 1 72 ? 6.926 7.465 -21.110 1.00 95.94 72 ALA A C 1
ATOM 577 O O . ALA A 1 72 ? 8.093 7.603 -21.441 1.00 95.94 72 ALA A O 1
ATOM 578 N N . ARG A 1 73 ? 6.551 7.364 -19.825 1.00 92.81 73 ARG A N 1
ATOM 579 C CA . ARG A 1 73 ? 7.495 7.490 -18.697 1.00 92.81 73 ARG A CA 1
ATOM 580 C C . ARG A 1 73 ? 8.573 6.403 -18.647 1.00 92.81 73 ARG A C 1
ATOM 582 O O . ARG A 1 73 ? 9.666 6.680 -18.188 1.00 92.81 73 ARG A O 1
ATOM 589 N N . ARG A 1 74 ? 8.261 5.168 -19.056 1.00 90.56 74 ARG A N 1
ATOM 590 C CA . ARG A 1 74 ? 9.212 4.036 -19.038 1.00 90.56 74 ARG A CA 1
ATOM 591 C C . ARG A 1 74 ? 10.220 4.066 -20.190 1.00 90.56 74 ARG A C 1
ATOM 593 O O . ARG A 1 74 ? 11.215 3.359 -20.124 1.00 90.56 74 ARG A O 1
ATOM 600 N N . PHE A 1 75 ? 9.912 4.801 -21.257 1.00 91.94 75 PHE A N 1
ATOM 601 C CA . PHE A 1 75 ? 10.741 4.916 -22.462 1.00 91.94 75 PHE A CA 1
ATOM 602 C C . PHE A 1 75 ? 11.372 6.315 -22.614 1.00 91.94 75 PHE A C 1
ATOM 604 O O . PHE A 1 75 ? 11.866 6.640 -23.693 1.00 91.94 75 PHE A O 1
ATOM 611 N N . GLN A 1 76 ? 11.315 7.133 -21.559 1.00 80.62 76 GLN A N 1
ATOM 612 C CA . GLN A 1 76 ? 12.112 8.350 -21.383 1.00 80.62 76 GLN A CA 1
ATOM 613 C C . GLN A 1 76 ? 13.384 8.003 -20.619 1.00 80.62 76 GLN A C 1
ATOM 615 O O . GLN A 1 76 ? 14.429 8.589 -20.970 1.00 80.62 76 GLN A O 1
#

Secondary structure (DSSP, 8-state):
----EEEEEHHHHHHHHH--TT-TTS---HHHHHHHHHHHHHHHHHHH--SSEEEEE---SPPHHHHHHHHHHHT-

Organism: Dibothriocephalus latus (NCBI:txid60516)

pLDDT: mean 89.6, std 13.22, range [49.19, 98.19]

Foldseek 3Di:
DAAAEAEDECVVLLVVLQDDVVPPPPPRDPVSSVVSSVVVVVVVCVVRVHDHYYHYDYDDDDPPVVVVVVVVVVVD

InterPro domains:
  IPR004859 Xrn1, N-terminal [PF03159] (3-76)
  IPR027073 5'-3' exoribonuclease [PTHR12341] (3-76)

Radius of gyration: 15.68 Å; chains: 1; bounding box: 37×24×38 Å